Protein AF-A0A955N8Y0-F1 (afdb_monomer_lite)

Radius of gyration: 18.02 Å; chains: 1; bounding box: 34×22×50 Å

Secondary structure (DSSP, 8-state):
-EEEEEEEETTEEEEEEEEEEESSSSEEEEEEEEEEEEEEEETTTTEEEEEEEEEEEEEEEEEEETTEEEEEEEEEEEEEEEEEE-TTS-B-----

Structure (mmCIF, N/CA/C/O backbone):
data_AF-A0A955N8Y0-F1
#
_entry.id   AF-A0A955N8Y0-F1
#
loop_
_atom_site.group_PDB
_atom_site.id
_atom_site.type_symbol
_atom_site.label_atom_id
_atom_site.label_alt_id
_atom_site.label_comp_id
_atom_site.label_asym_id
_atom_site.label_entity_id
_atom_site.label_seq_id
_atom_site.pdbx_PDB_ins_code
_atom_site.Cartn_x
_atom_site.Cartn_y
_atom_site.Cartn_z
_atom_site.occupancy
_atom_site.B_iso_or_equiv
_atom_site.auth_seq_id
_atom_site.auth_comp_id
_atom_site.auth_asym_id
_atom_site.auth_atom_id
_atom_site.pdbx_PDB_model_num
ATOM 1 N N . THR A 1 1 ? 1.530 8.137 10.626 1.00 83.00 1 THR A N 1
ATOM 2 C CA . THR A 1 1 ? 2.820 7.431 10.520 1.00 83.00 1 THR A CA 1
ATOM 3 C C . THR A 1 1 ? 3.346 7.557 9.113 1.00 83.00 1 THR A C 1
ATOM 5 O O . THR A 1 1 ? 2.602 7.286 8.185 1.00 83.00 1 THR A O 1
ATOM 8 N N . LEU A 1 2 ? 4.600 7.968 8.941 1.00 81.06 2 LEU A N 1
ATOM 9 C CA . LEU A 1 2 ? 5.269 7.988 7.639 1.00 81.06 2 LEU A CA 1
ATOM 10 C C . LEU A 1 2 ? 6.251 6.814 7.577 1.00 81.06 2 LEU A C 1
ATOM 12 O O . LEU A 1 2 ? 7.012 6.610 8.522 1.00 81.06 2 LEU A O 1
ATOM 16 N N . ARG A 1 3 ? 6.219 6.041 6.492 1.00 81.06 3 ARG A N 1
ATOM 17 C CA . ARG A 1 3 ? 7.133 4.927 6.222 1.00 81.06 3 ARG A CA 1
ATOM 18 C C . ARG A 1 3 ? 7.788 5.169 4.864 1.00 81.06 3 ARG A C 1
ATOM 20 O O . ARG A 1 3 ? 7.100 5.375 3.871 1.00 81.06 3 ARG A O 1
ATOM 27 N N . VAL A 1 4 ? 9.115 5.158 4.812 1.00 77.62 4 VAL A N 1
ATOM 28 C CA . VAL A 1 4 ? 9.878 5.322 3.566 1.00 77.62 4 VAL A CA 1
ATOM 29 C C . VAL A 1 4 ? 10.833 4.146 3.452 1.00 77.62 4 VAL A C 1
ATOM 31 O O . VAL A 1 4 ? 11.582 3.880 4.390 1.00 77.62 4 VAL A O 1
ATOM 34 N N . GLY A 1 5 ? 10.796 3.425 2.332 1.00 76.31 5 GLY A N 1
ATOM 35 C CA . GLY A 1 5 ? 11.677 2.279 2.136 1.00 76.31 5 GLY A CA 1
ATOM 36 C C . GLY A 1 5 ? 11.217 1.307 1.057 1.00 76.31 5 GLY A C 1
ATOM 37 O O . GLY A 1 5 ? 10.478 1.648 0.132 1.00 76.31 5 GLY A O 1
ATOM 38 N N . LEU A 1 6 ? 11.700 0.071 1.166 1.00 69.62 6 LEU A N 1
ATOM 39 C CA . LEU A 1 6 ? 11.218 -1.034 0.348 1.00 69.62 6 LEU A CA 1
ATOM 40 C C . LEU A 1 6 ? 9.826 -1.426 0.836 1.00 69.62 6 LEU A C 1
ATOM 42 O O . LEU A 1 6 ? 9.681 -2.051 1.884 1.00 69.62 6 LEU A O 1
ATOM 46 N N . ASN A 1 7 ? 8.814 -1.072 0.053 1.00 67.81 7 ASN A N 1
ATOM 47 C CA . ASN A 1 7 ? 7.444 -1.475 0.322 1.00 67.81 7 ASN A CA 1
ATOM 48 C C . ASN A 1 7 ? 7.115 -2.718 -0.510 1.00 67.81 7 ASN A C 1
ATOM 50 O O . ASN A 1 7 ? 7.588 -2.880 -1.638 1.00 67.81 7 ASN A O 1
ATOM 54 N N . ARG A 1 8 ? 6.315 -3.622 0.054 1.00 67.06 8 ARG A N 1
ATOM 55 C CA . ARG A 1 8 ? 5.769 -4.774 -0.669 1.00 67.06 8 ARG A CA 1
ATOM 56 C C . ARG A 1 8 ? 4.310 -4.505 -0.975 1.00 67.06 8 ARG A C 1
ATOM 58 O O . ARG A 1 8 ? 3.513 -4.375 -0.054 1.00 67.06 8 ARG A O 1
ATOM 65 N N . LEU A 1 9 ? 3.979 -4.429 -2.260 1.00 66.44 9 LEU A N 1
ATOM 66 C CA . LEU A 1 9 ? 2.602 -4.335 -2.734 1.00 66.44 9 LEU A CA 1
ATOM 67 C C . LEU A 1 9 ? 2.298 -5.625 -3.491 1.00 66.44 9 LEU A C 1
ATOM 69 O O . LEU A 1 9 ? 2.696 -5.799 -4.646 1.00 66.44 9 LEU A O 1
ATOM 73 N N . GLY A 1 10 ? 1.662 -6.573 -2.801 1.00 65.56 10 GLY A N 1
ATOM 74 C CA . GLY A 1 10 ? 1.430 -7.916 -3.329 1.00 65.56 10 GLY A CA 1
ATOM 75 C C . GLY A 1 10 ? 2.739 -8.610 -3.756 1.00 65.56 10 GLY A C 1
ATOM 76 O O . GLY A 1 10 ? 3.689 -8.641 -2.971 1.00 65.56 10 GLY A O 1
ATOM 77 N N . PRO A 1 11 ? 2.827 -9.169 -4.981 1.00 60.72 11 PRO A N 1
ATOM 78 C CA . PRO A 1 11 ? 4.004 -9.910 -5.444 1.00 60.72 11 PRO A CA 1
ATOM 79 C C . PRO A 1 11 ? 5.164 -9.015 -5.908 1.00 60.72 11 PRO A C 1
ATOM 81 O O . PRO A 1 11 ? 6.217 -9.534 -6.281 1.00 60.72 11 PRO A O 1
ATOM 84 N N . THR A 1 12 ? 4.994 -7.687 -5.928 1.00 65.62 12 THR A N 1
ATOM 85 C CA . THR A 1 12 ? 5.994 -6.779 -6.500 1.00 65.62 12 THR A CA 1
ATOM 86 C C . THR A 1 12 ? 6.682 -5.951 -5.419 1.00 65.62 12 THR A C 1
ATOM 88 O O . THR A 1 12 ? 6.048 -5.297 -4.589 1.00 65.62 12 THR A O 1
ATOM 91 N N . ASN A 1 13 ? 8.015 -5.991 -5.440 1.00 69.56 13 ASN A N 1
ATOM 92 C CA . ASN A 1 13 ? 8.869 -5.181 -4.580 1.00 69.56 13 ASN A CA 1
ATOM 93 C C . ASN A 1 13 ? 9.252 -3.897 -5.326 1.00 69.56 13 ASN A C 1
ATOM 95 O O . ASN A 1 13 ? 9.609 -3.946 -6.504 1.00 69.56 13 ASN A O 1
ATOM 99 N N . GLY A 1 14 ? 9.233 -2.764 -4.635 1.00 72.94 14 GLY A N 1
ATOM 100 C CA . GLY A 1 14 ? 9.678 -1.490 -5.188 1.00 72.94 14 GLY A CA 1
ATOM 101 C C . GLY A 1 14 ? 10.036 -0.497 -4.093 1.00 72.94 14 GLY A C 1
ATOM 102 O O . GLY A 1 14 ? 9.646 -0.659 -2.933 1.00 72.94 14 GLY A O 1
ATOM 103 N N . LEU A 1 15 ? 10.788 0.533 -4.470 1.00 80.69 15 LEU A N 1
ATOM 104 C CA . LEU A 1 15 ? 11.159 1.613 -3.563 1.00 80.69 15 LEU A CA 1
ATOM 105 C C . LEU A 1 15 ? 10.001 2.608 -3.498 1.00 80.69 15 LEU A C 1
ATOM 107 O O . LEU A 1 15 ? 9.563 3.099 -4.536 1.00 80.69 15 LEU A O 1
ATOM 111 N N . GLY A 1 16 ? 9.488 2.906 -2.310 1.00 81.38 16 GLY A N 1
ATOM 112 C CA . GLY A 1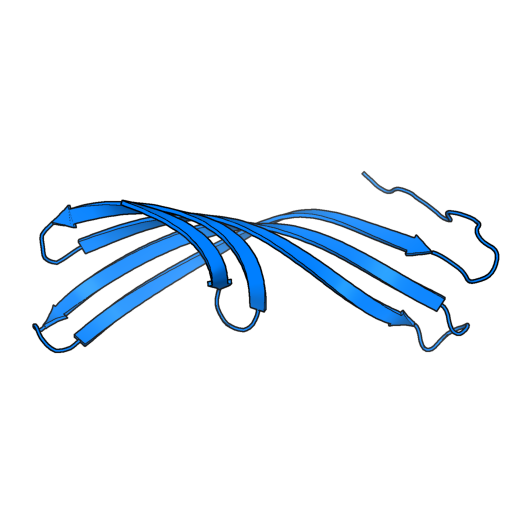 16 ? 8.312 3.756 -2.187 1.00 81.38 16 GLY A CA 1
ATOM 113 C C . GLY A 1 16 ? 8.196 4.483 -0.860 1.00 81.38 16 GLY A C 1
ATOM 114 O O . GLY A 1 16 ? 8.855 4.162 0.131 1.00 81.38 16 GLY A O 1
ATOM 115 N N . GLY A 1 17 ? 7.327 5.485 -0.869 1.00 84.94 17 GLY A N 1
ATOM 116 C CA . GLY A 1 17 ? 6.857 6.163 0.330 1.00 84.94 17 GLY A CA 1
ATOM 117 C C . GLY A 1 17 ? 5.422 5.743 0.620 1.00 84.94 17 GLY A C 1
ATOM 118 O O . GLY A 1 17 ? 4.601 5.674 -0.293 1.00 84.94 17 GLY A O 1
ATOM 119 N N . GLU A 1 18 ? 5.124 5.470 1.884 1.00 87.94 18 GLU A N 1
ATOM 120 C CA . GLU A 1 18 ? 3.786 5.177 2.392 1.00 87.94 18 GLU A CA 1
ATOM 121 C C . GLU A 1 18 ? 3.466 6.118 3.556 1.00 87.94 18 GLU A C 1
ATOM 123 O O . GLU A 1 18 ? 4.245 6.272 4.500 1.00 87.94 18 GLU A O 1
ATOM 128 N N . VAL A 1 19 ? 2.286 6.721 3.514 1.00 89.44 19 VAL A N 1
ATOM 129 C CA . VAL A 1 19 ? 1.707 7.465 4.628 1.00 89.44 19 VAL A CA 1
ATOM 130 C C . VAL A 1 19 ? 0.557 6.644 5.191 1.00 89.44 19 VAL A C 1
ATOM 132 O O . VAL A 1 19 ? -0.397 6.335 4.487 1.00 89.44 19 VAL A O 1
ATOM 135 N N . GLY A 1 20 ? 0.650 6.301 6.471 1.00 91.62 20 GLY A N 1
ATOM 136 C CA . GLY A 1 20 ? -0.378 5.596 7.226 1.00 91.62 20 GLY A CA 1
ATOM 137 C C . GLY A 1 20 ? -1.067 6.503 8.241 1.00 91.62 20 GLY A C 1
ATOM 138 O O . GLY A 1 20 ? -0.411 7.229 8.989 1.00 91.62 20 GLY A O 1
ATOM 139 N N . TRP A 1 21 ? -2.386 6.421 8.327 1.00 91.12 21 TRP A N 1
ATOM 140 C CA . TRP A 1 21 ? -3.226 7.078 9.314 1.00 91.12 21 TRP A CA 1
ATOM 141 C C . TRP A 1 21 ? -4.021 6.035 10.104 1.00 91.12 21 TRP A C 1
ATOM 143 O O . TRP A 1 21 ? -4.835 5.297 9.552 1.00 91.12 21 TRP A O 1
ATOM 153 N N . LYS A 1 22 ? -3.832 6.001 11.426 1.00 92.44 22 LYS A N 1
ATOM 154 C CA . LYS A 1 22 ? -4.654 5.181 12.326 1.00 92.44 22 LYS A CA 1
ATOM 155 C C . LYS A 1 22 ? -5.922 5.943 12.679 1.00 92.44 22 LYS A C 1
ATOM 157 O O . LYS A 1 22 ? -5.852 6.936 13.395 1.00 92.44 22 LYS A O 1
ATOM 162 N N . L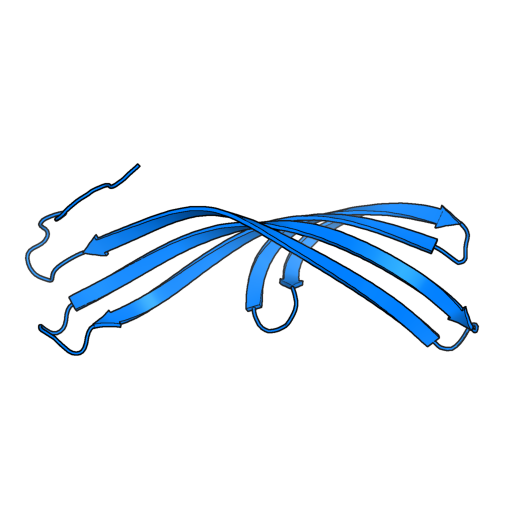EU A 1 23 ? -7.059 5.511 12.140 1.00 87.94 23 LEU A N 1
ATOM 163 C CA . LEU A 1 23 ? -8.357 6.112 12.459 1.00 87.94 23 LEU A CA 1
ATOM 164 C C . LEU A 1 23 ? -8.867 5.627 13.817 1.00 87.94 23 LEU A C 1
ATOM 166 O O . LEU A 1 23 ? -9.473 6.383 14.568 1.00 87.94 23 LEU A O 1
ATOM 170 N N . ALA A 1 24 ? -8.589 4.366 14.142 1.00 89.69 24 ALA A N 1
ATOM 171 C CA . ALA A 1 24 ? -8.954 3.745 15.404 1.00 89.69 24 ALA A CA 1
ATOM 172 C C . ALA A 1 24 ? -7.890 2.720 15.815 1.00 89.69 24 ALA A C 1
ATOM 174 O O . ALA A 1 24 ? -6.965 2.421 15.061 1.00 89.69 24 ALA A O 1
ATOM 175 N N . LYS A 1 25 ? -8.048 2.115 16.999 1.00 86.69 25 LYS A N 1
ATOM 176 C CA . LYS A 1 25 ? -7.221 0.960 17.400 1.00 86.69 25 LYS A CA 1
ATOM 177 C C . LYS A 1 25 ? -7.422 -0.255 16.485 1.00 86.69 25 LYS A C 1
ATOM 179 O O . LYS A 1 25 ? -6.552 -1.113 16.429 1.00 86.69 25 LYS A O 1
ATOM 184 N N . THR A 1 26 ? -8.552 -0.312 15.782 1.00 90.75 26 THR A N 1
ATOM 185 C CA . THR A 1 26 ? -8.942 -1.417 14.904 1.00 90.75 26 THR A CA 1
ATOM 186 C C . THR A 1 26 ? -8.774 -1.111 13.422 1.00 90.75 26 THR A C 1
ATOM 188 O O . THR A 1 26 ? -8.804 -2.052 12.646 1.00 90.75 26 THR A O 1
ATOM 191 N N . VAL A 1 27 ? -8.555 0.139 12.996 1.00 92.81 27 VAL A N 1
ATOM 192 C CA . VAL A 1 27 ? -8.477 0.487 11.565 1.00 92.81 27 VAL A CA 1
ATOM 193 C C . VAL A 1 27 ? -7.311 1.431 11.273 1.00 92.81 27 VAL A C 1
ATOM 195 O O . VAL A 1 27 ? -7.186 2.495 11.886 1.00 92.81 27 VAL A O 1
ATOM 198 N N . GLU A 1 28 ? -6.492 1.061 10.291 1.00 93.31 28 GLU A N 1
ATOM 199 C CA . GLU A 1 28 ? -5.420 1.877 9.713 1.00 93.31 28 GLU A CA 1
ATOM 200 C C . GLU A 1 28 ? -5.669 2.014 8.216 1.00 93.31 28 GLU A C 1
ATOM 202 O O . GLU A 1 28 ? -5.879 1.031 7.510 1.00 93.31 28 GLU A O 1
ATOM 207 N N . LEU A 1 29 ? -5.647 3.251 7.741 1.00 91.50 29 LEU A N 1
ATOM 208 C CA . LEU A 1 29 ? -5.583 3.559 6.324 1.00 91.50 29 LEU A CA 1
ATOM 209 C C . LEU A 1 29 ? -4.134 3.842 5.975 1.00 91.50 29 LEU A C 1
ATOM 211 O O . LEU A 1 29 ? -3.444 4.513 6.734 1.00 91.50 29 LEU A O 1
ATOM 215 N N . ALA A 1 30 ? -3.669 3.381 4.829 1.00 89.00 30 ALA A N 1
ATOM 216 C CA . ALA A 1 30 ? -2.382 3.784 4.301 1.00 89.00 30 ALA A CA 1
ATOM 217 C C . ALA A 1 30 ? -2.482 4.042 2.804 1.00 89.00 30 ALA A C 1
ATOM 219 O O . ALA A 1 30 ? -3.292 3.440 2.107 1.00 89.00 30 ALA A O 1
ATOM 220 N N . GLY A 1 31 ? -1.671 4.960 2.309 1.00 88.81 31 GLY A N 1
ATOM 221 C CA . GLY A 1 31 ? -1.598 5.278 0.895 1.00 88.81 31 GLY A CA 1
ATOM 222 C C . GLY A 1 31 ? -0.200 5.728 0.534 1.00 88.81 31 GLY A C 1
ATOM 223 O O . GLY A 1 31 ? 0.525 6.282 1.364 1.00 88.81 31 GLY A O 1
ATOM 224 N N . GLY A 1 32 ? 0.203 5.464 -0.698 1.00 85.62 32 GLY A N 1
ATOM 225 C CA . GLY A 1 32 ? 1.564 5.743 -1.106 1.00 85.62 32 GLY A CA 1
ATOM 226 C C . GLY A 1 32 ? 1.796 5.620 -2.593 1.00 85.62 32 GLY A C 1
ATOM 227 O O . GLY A 1 32 ? 0.903 5.293 -3.375 1.00 85.62 32 GLY A O 1
ATOM 228 N N . ILE A 1 33 ? 3.043 5.879 -2.958 1.00 85.06 33 ILE A N 1
ATOM 229 C CA . ILE A 1 33 ? 3.559 5.680 -4.305 1.00 85.06 33 ILE A CA 1
ATOM 230 C C . ILE A 1 33 ? 4.755 4.747 -4.229 1.00 85.06 33 ILE A C 1
ATOM 232 O O . ILE A 1 33 ? 5.543 4.787 -3.277 1.00 85.06 33 ILE A O 1
ATOM 236 N N . GLN A 1 34 ? 4.899 3.899 -5.233 1.00 82.88 34 GLN A N 1
ATOM 237 C CA . GLN A 1 34 ? 6.030 2.999 -5.342 1.00 82.88 34 GLN A CA 1
ATOM 238 C C . GLN A 1 34 ? 6.642 3.126 -6.728 1.00 82.88 34 GLN A C 1
ATOM 240 O O . GLN A 1 34 ? 5.937 3.054 -7.720 1.00 82.88 34 GLN A O 1
ATOM 245 N N . PHE A 1 35 ? 7.960 3.274 -6.792 1.00 77.50 35 PHE A N 1
ATOM 246 C CA . PHE A 1 35 ? 8.731 3.232 -8.023 1.00 77.50 35 PHE A CA 1
ATOM 247 C C . PHE A 1 35 ? 9.243 1.815 -8.252 1.00 77.50 35 PHE A C 1
ATOM 249 O O . PHE A 1 35 ? 9.949 1.233 -7.420 1.00 77.50 35 PHE A O 1
ATOM 256 N N . GLN A 1 36 ? 8.887 1.265 -9.404 1.00 72.75 36 GLN A N 1
ATOM 257 C CA . GLN A 1 36 ? 9.308 -0.050 -9.854 1.00 72.75 36 GLN A CA 1
ATOM 258 C C . GLN A 1 36 ? 10.095 0.104 -11.153 1.00 72.75 36 GLN A C 1
ATOM 260 O O . GLN A 1 36 ? 9.653 0.779 -12.081 1.00 72.75 36 GLN A O 1
ATOM 265 N N . ARG A 1 37 ? 11.261 -0.543 -11.229 1.00 71.69 37 ARG A N 1
ATOM 266 C CA . ARG A 1 37 ? 11.999 -0.724 -12.483 1.00 71.69 37 ARG A CA 1
ATOM 267 C C . ARG A 1 37 ? 12.059 -2.204 -12.796 1.00 71.69 37 ARG A C 1
ATOM 269 O O . ARG A 1 37 ? 12.606 -2.979 -12.011 1.00 71.69 37 ARG A O 1
ATOM 276 N N . ARG A 1 38 ? 11.506 -2.594 -13.939 1.00 69.38 38 ARG A N 1
ATOM 277 C CA . ARG A 1 38 ? 11.599 -3.952 -14.469 1.00 69.38 38 ARG A CA 1
ATOM 278 C C . ARG A 1 38 ? 12.494 -3.940 -15.695 1.00 69.38 38 ARG A C 1
ATOM 280 O O . ARG A 1 38 ? 12.228 -3.243 -16.667 1.00 69.38 38 ARG A O 1
ATOM 287 N N . ARG A 1 39 ? 13.562 -4.733 -15.638 1.00 68.31 39 ARG A N 1
ATOM 288 C CA . ARG A 1 39 ? 14.405 -5.031 -16.796 1.00 68.31 39 ARG A CA 1
ATOM 289 C C . ARG A 1 39 ? 13.973 -6.370 -17.354 1.00 68.31 39 ARG A C 1
ATOM 291 O O . ARG A 1 39 ? 14.070 -7.376 -16.655 1.00 68.31 39 ARG A O 1
ATOM 298 N N . PHE A 1 40 ? 13.504 -6.378 -18.591 1.00 68.56 40 PHE A N 1
ATOM 299 C CA . PHE A 1 40 ? 13.202 -7.605 -19.313 1.00 68.56 40 PHE A CA 1
ATOM 300 C C . PHE A 1 40 ? 14.095 -7.714 -20.539 1.00 68.56 40 PHE A C 1
ATOM 302 O O . PHE A 1 40 ? 14.432 -6.735 -21.206 1.00 68.56 40 PHE A O 1
ATOM 309 N N . ARG A 1 41 ? 14.515 -8.942 -20.819 1.00 65.56 41 ARG A N 1
ATOM 310 C CA . ARG A 1 41 ? 15.313 -9.260 -21.994 1.00 65.56 41 ARG A CA 1
ATOM 311 C C . ARG A 1 41 ? 14.346 -9.658 -23.101 1.00 65.56 41 ARG A C 1
ATOM 313 O O . ARG A 1 41 ? 13.560 -10.579 -22.907 1.00 65.56 41 ARG A O 1
ATOM 320 N N . LEU A 1 42 ? 14.369 -8.953 -24.228 1.00 64.31 42 LEU A N 1
ATOM 321 C CA . LEU A 1 42 ? 13.595 -9.364 -25.394 1.00 64.31 42 LEU A CA 1
ATOM 322 C C . LEU A 1 42 ? 14.358 -10.486 -26.105 1.00 64.31 42 LEU A C 1
ATOM 324 O O . LEU A 1 42 ? 15.508 -10.303 -26.511 1.00 64.31 42 LEU A O 1
ATOM 328 N N . ASP A 1 43 ? 13.702 -11.634 -26.279 1.00 61.25 43 ASP A N 1
ATOM 329 C CA . ASP A 1 43 ? 14.275 -12.787 -26.989 1.00 61.25 43 ASP A CA 1
ATOM 330 C C . ASP A 1 43 ? 14.558 -12.483 -28.465 1.00 61.25 43 ASP A C 1
ATOM 332 O O . ASP A 1 43 ? 15.524 -12.987 -29.040 1.00 61.25 43 ASP A O 1
ATOM 336 N N . LYS A 1 44 ? 13.782 -11.582 -29.081 1.00 51.78 44 LYS A N 1
ATOM 337 C CA . LYS A 1 44 ? 14.097 -11.047 -30.409 1.00 51.78 44 LYS A CA 1
ATOM 338 C C . LYS A 1 44 ? 15.163 -9.954 -30.281 1.00 51.78 44 LYS A C 1
ATOM 340 O O . LYS A 1 44 ? 14.907 -8.895 -29.719 1.00 51.78 44 LYS A O 1
ATOM 345 N N . ASN A 1 45 ? 16.337 -10.203 -30.864 1.00 58.78 45 ASN A N 1
ATOM 346 C CA . ASN A 1 45 ? 17.464 -9.270 -31.028 1.00 58.78 45 ASN A CA 1
ATOM 347 C C . ASN A 1 45 ? 18.338 -8.954 -29.802 1.00 58.78 45 ASN A C 1
ATOM 349 O O . ASN A 1 45 ? 19.115 -8.002 -29.864 1.00 58.78 45 ASN A O 1
ATOM 353 N N . ASN A 1 46 ? 18.327 -9.757 -28.727 1.00 60.28 46 ASN A N 1
ATOM 354 C CA . ASN A 1 46 ? 19.238 -9.533 -27.587 1.00 60.28 46 ASN A CA 1
ATOM 355 C C . ASN A 1 46 ? 19.090 -8.116 -26.967 1.00 60.28 46 ASN A C 1
ATOM 357 O O . ASN A 1 46 ? 20.045 -7.583 -26.393 1.00 60.28 46 ASN A O 1
ATOM 361 N N . ALA A 1 47 ? 17.919 -7.495 -27.111 1.00 57.22 47 ALA A N 1
ATOM 362 C CA . ALA A 1 47 ? 17.640 -6.151 -26.620 1.00 57.22 47 ALA A CA 1
ATOM 363 C C . ALA A 1 47 ? 17.200 -6.193 -25.148 1.00 57.22 47 ALA A C 1
ATOM 365 O O . ALA A 1 47 ? 16.597 -7.170 -24.694 1.00 57.22 47 ALA A O 1
ATOM 366 N N . VAL A 1 48 ? 17.505 -5.135 -24.395 1.00 65.25 48 VAL A N 1
ATOM 367 C CA . VAL A 1 48 ? 17.095 -4.989 -22.993 1.00 65.25 48 VAL A CA 1
ATOM 368 C C . VAL A 1 48 ? 16.055 -3.876 -22.931 1.00 65.25 48 VAL A C 1
ATOM 370 O O . VAL A 1 48 ? 16.354 -2.723 -23.226 1.00 65.25 48 VAL A O 1
ATOM 373 N N . GLY A 1 49 ? 14.821 -4.231 -22.582 1.00 62.25 49 GLY A N 1
ATOM 374 C CA . GLY A 1 49 ? 13.773 -3.266 -22.268 1.00 62.25 49 GLY A CA 1
ATOM 375 C C . GLY A 1 49 ? 13.835 -2.903 -20.789 1.00 62.25 49 GLY A C 1
ATOM 376 O O . GLY A 1 49 ? 13.902 -3.794 -19.938 1.00 62.25 49 GLY A O 1
ATOM 377 N N . GLU A 1 50 ? 13.829 -1.609 -20.474 1.00 64.06 50 GLU A N 1
ATOM 378 C CA . GLU A 1 50 ? 13.638 -1.111 -19.112 1.00 64.06 50 GLU A CA 1
ATOM 379 C C . GLU A 1 50 ? 12.274 -0.427 -19.040 1.00 64.06 50 GLU A C 1
ATOM 381 O O . GLU A 1 50 ? 12.041 0.620 -19.639 1.00 64.06 50 GLU A O 1
ATOM 386 N N . GLU A 1 51 ? 11.353 -1.032 -18.304 1.00 67.12 51 GLU A N 1
ATOM 387 C CA . GLU A 1 51 ? 10.048 -0.451 -18.024 1.00 67.12 51 GLU A CA 1
ATOM 388 C C . GLU A 1 51 ? 10.055 0.104 -16.609 1.00 67.12 51 GLU A C 1
ATOM 390 O O . GLU A 1 51 ? 10.373 -0.590 -15.635 1.00 67.12 51 GLU A O 1
ATOM 395 N N . THR A 1 52 ? 9.742 1.392 -16.514 1.00 71.00 52 THR A N 1
ATOM 396 C CA . THR A 1 52 ? 9.600 2.080 -15.237 1.00 71.00 52 THR A CA 1
ATOM 397 C C . THR A 1 52 ? 8.127 2.361 -15.007 1.00 71.00 52 THR A C 1
ATOM 399 O O . THR A 1 52 ? 7.467 2.959 -15.853 1.00 71.00 52 THR A O 1
ATOM 402 N N . MET A 1 53 ? 7.625 1.931 -13.853 1.00 71.44 53 MET A N 1
ATOM 403 C CA . MET A 1 53 ? 6.248 2.157 -13.425 1.00 71.44 53 MET A CA 1
ATOM 404 C C . MET A 1 53 ? 6.232 2.848 -12.067 1.00 71.44 53 MET A C 1
ATOM 406 O O . MET A 1 53 ? 7.065 2.556 -11.201 1.00 71.44 53 MET A O 1
ATOM 410 N N . ALA A 1 54 ? 5.246 3.717 -11.862 1.00 81.31 54 ALA A N 1
ATOM 411 C CA . ALA A 1 54 ? 4.992 4.360 -10.579 1.00 81.31 54 ALA A CA 1
ATOM 412 C C . ALA A 1 54 ? 3.558 4.078 -10.083 1.00 81.31 54 ALA A C 1
ATOM 414 O O . ALA A 1 54 ? 2.696 4.954 -10.162 1.00 81.31 54 ALA A O 1
ATOM 415 N N . PRO A 1 55 ? 3.246 2.856 -9.604 1.00 78.00 55 PRO A N 1
ATOM 416 C CA . PRO A 1 55 ? 1.952 2.580 -8.994 1.00 78.00 55 PRO A CA 1
ATOM 417 C C . PRO A 1 55 ? 1.676 3.473 -7.782 1.00 78.00 55 PRO A C 1
ATOM 419 O O . PRO A 1 55 ? 2.478 3.562 -6.847 1.00 78.00 55 PRO A O 1
ATOM 422 N N . ILE A 1 56 ? 0.487 4.068 -7.784 1.00 84.00 56 ILE A N 1
ATOM 423 C CA . ILE A 1 56 ? -0.124 4.711 -6.623 1.00 84.00 56 ILE A CA 1
ATOM 424 C C . ILE A 1 56 ? -1.035 3.675 -5.971 1.00 84.00 56 ILE A C 1
ATOM 426 O O . ILE A 1 56 ? -1.775 2.973 -6.661 1.00 84.00 56 ILE A O 1
ATOM 430 N N . PHE A 1 57 ? -0.980 3.546 -4.651 1.00 85.62 57 PHE A N 1
ATOM 431 C CA . PHE A 1 57 ? -1.726 2.524 -3.928 1.00 85.62 57 PHE A CA 1
ATOM 432 C C . PHE A 1 57 ? -2.434 3.072 -2.696 1.00 85.62 57 PHE A C 1
ATOM 434 O O . PHE A 1 57 ? -2.013 4.058 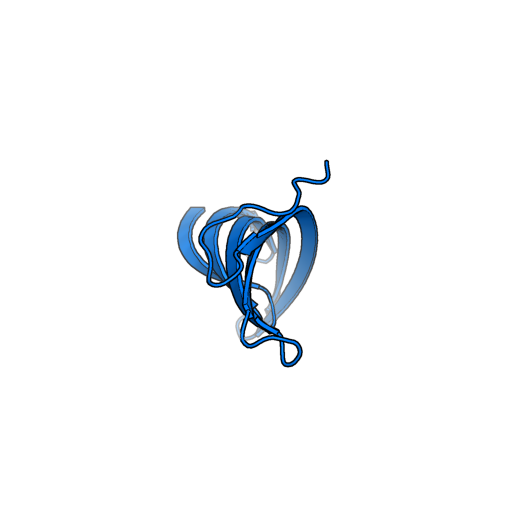-2.091 1.00 85.62 57 PHE A O 1
ATOM 441 N N . GLY A 1 58 ? -3.502 2.376 -2.320 1.00 89.62 58 GLY A N 1
ATOM 442 C CA . GLY A 1 58 ? -4.244 2.563 -1.084 1.00 89.62 58 GLY A CA 1
ATOM 443 C C . GLY A 1 58 ? -4.432 1.230 -0.368 1.00 89.62 58 GLY A C 1
ATOM 444 O O . GLY A 1 58 ? -4.490 0.169 -0.994 1.00 89.62 58 GLY A O 1
ATOM 445 N N . LYS A 1 59 ? -4.504 1.288 0.958 1.00 89.88 59 LYS A N 1
ATOM 446 C CA . LYS A 1 59 ? -4.549 0.131 1.841 1.00 89.88 59 LYS A CA 1
ATOM 447 C C . LYS A 1 59 ? -5.415 0.407 3.059 1.00 89.88 59 LYS A C 1
ATOM 449 O O . LYS A 1 59 ? -5.377 1.496 3.627 1.00 89.88 59 LYS A O 1
ATOM 454 N N . VAL A 1 60 ? -6.169 -0.602 3.467 1.00 92.12 60 VAL A N 1
ATOM 455 C CA . VAL A 1 60 ? -7.005 -0.604 4.662 1.00 92.12 60 VAL A CA 1
ATOM 456 C C . VAL A 1 60 ? -6.659 -1.844 5.466 1.00 92.12 60 VAL A C 1
ATOM 458 O O . VAL A 1 60 ? -6.860 -2.966 5.007 1.00 92.12 60 VAL A O 1
ATOM 461 N N . THR A 1 61 ? -6.156 -1.643 6.674 1.00 92.38 61 THR A N 1
ATOM 462 C CA . THR A 1 61 ? -5.883 -2.718 7.623 1.00 92.38 61 THR A CA 1
ATOM 463 C C . THR A 1 61 ? -6.938 -2.678 8.717 1.00 92.38 61 THR A C 1
ATOM 465 O O . THR A 1 61 ? -7.086 -1.669 9.406 1.00 92.38 61 THR A O 1
ATOM 468 N N . TRP A 1 62 ? -7.666 -3.781 8.880 1.00 92.81 62 TRP A N 1
ATOM 469 C CA . TRP A 1 62 ? -8.670 -3.964 9.920 1.00 92.81 62 TRP A CA 1
ATOM 470 C C . TRP A 1 62 ? -8.245 -5.073 10.887 1.00 92.81 62 TRP A C 1
ATOM 472 O O . TRP A 1 62 ? -8.159 -6.246 10.522 1.00 92.81 62 TRP A O 1
ATOM 482 N N . TRP A 1 63 ? -7.995 -4.711 12.143 1.00 93.38 63 TRP A N 1
ATOM 483 C CA . TRP A 1 63 ? -7.757 -5.649 13.240 1.00 93.38 63 TRP A CA 1
ATOM 484 C C . TRP A 1 63 ? -9.093 -6.089 13.846 1.00 93.38 63 TRP A C 1
ATOM 486 O O . TRP A 1 63 ? -9.670 -5.378 14.669 1.00 93.38 63 TRP A O 1
ATOM 496 N N . MET A 1 64 ? -9.591 -7.255 13.421 1.00 84.69 64 MET A N 1
ATOM 497 C CA . MET A 1 64 ? -10.809 -7.863 13.981 1.00 84.69 64 MET A CA 1
ATOM 498 C C . MET A 1 64 ? -10.555 -8.540 15.334 1.00 84.69 64 MET A C 1
ATOM 500 O O . MET A 1 64 ? -11.441 -8.565 1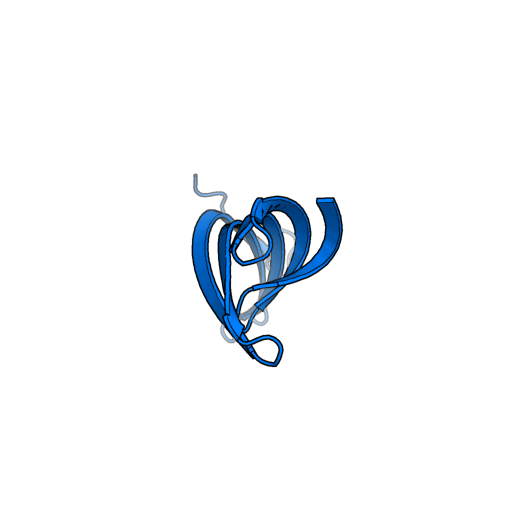6.183 1.00 84.69 64 MET A O 1
ATOM 504 N N . PHE A 1 65 ? -9.337 -9.047 15.560 1.00 87.69 65 PHE A N 1
ATOM 505 C CA . PHE A 1 65 ? -8.929 -9.702 16.805 1.00 87.69 65 PHE A CA 1
ATOM 506 C C . PHE A 1 65 ? -7.547 -9.190 17.241 1.00 87.69 65 PHE A C 1
ATOM 508 O O . PHE A 1 65 ? -6.763 -8.774 16.389 1.00 87.69 65 PHE A O 1
ATOM 515 N N . PRO A 1 66 ? -7.172 -9.283 18.534 1.00 81.38 66 PRO A N 1
ATOM 516 C CA . PRO A 1 66 ? -5.830 -8.901 18.992 1.00 81.38 66 PRO A CA 1
ATOM 517 C C . PRO A 1 66 ? -4.696 -9.671 18.294 1.00 81.38 66 PRO A C 1
ATOM 519 O O . PRO A 1 66 ? -3.551 -9.234 18.303 1.00 81.38 66 PRO A O 1
ATOM 522 N N . GLN A 1 67 ? -5.025 -10.827 17.711 1.00 87.44 67 GLN A N 1
ATOM 523 C CA . GLN A 1 67 ? -4.090 -11.799 17.147 1.00 87.44 67 GLN A CA 1
ATOM 524 C C . GLN A 1 67 ? -4.062 -11.784 15.610 1.00 87.44 67 GLN A C 1
ATOM 526 O O . GLN A 1 67 ? -3.277 -12.514 15.014 1.00 87.44 67 GLN A O 1
ATOM 531 N N . GLY A 1 68 ? -4.924 -10.995 14.952 1.00 86.50 68 GLY A N 1
ATOM 532 C CA . GLY A 1 68 ? -5.084 -11.063 13.501 1.00 86.50 68 GLY A CA 1
ATOM 533 C C . GLY A 1 68 ? -5.662 -9.799 12.877 1.00 86.50 68 GLY A C 1
ATOM 534 O O . GLY A 1 68 ? -6.540 -9.139 13.436 1.00 86.50 68 GLY A O 1
ATOM 535 N N . SER A 1 69 ? -5.178 -9.488 11.677 1.00 90.12 69 SER A N 1
ATOM 536 C CA . SER A 1 69 ? -5.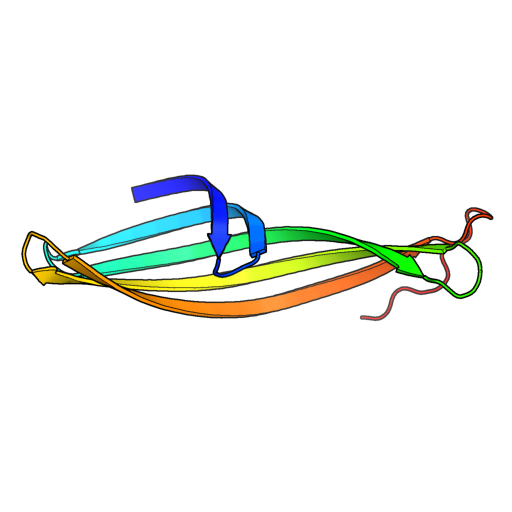674 -8.393 10.847 1.00 90.12 69 SER A CA 1
ATOM 537 C C . SER A 1 69 ? -6.015 -8.876 9.451 1.00 90.12 69 SER A C 1
ATOM 539 O O . SER A 1 69 ? -5.319 -9.724 8.895 1.00 90.12 69 SER A O 1
ATOM 541 N N . VAL A 1 70 ? -7.037 -8.269 8.864 1.00 91.62 70 VAL A N 1
ATOM 542 C CA . VAL A 1 70 ? -7.319 -8.369 7.437 1.00 91.62 70 VAL A CA 1
ATOM 543 C C . VAL A 1 70 ? -6.845 -7.091 6.772 1.00 91.62 70 VAL A C 1
ATOM 545 O O . VAL A 1 70 ? -7.115 -5.990 7.249 1.00 91.62 70 VAL A O 1
ATOM 548 N N . GLU A 1 71 ? -6.110 -7.245 5.682 1.00 89.25 71 GLU A N 1
ATOM 549 C CA . GLU A 1 71 ? -5.584 -6.137 4.903 1.00 89.25 71 GLU A CA 1
ATOM 550 C C . GLU A 1 71 ? -6.183 -6.182 3.501 1.00 89.25 71 GLU A C 1
ATOM 552 O O . GLU A 1 71 ? -6.056 -7.175 2.786 1.00 89.25 71 GLU A O 1
ATOM 557 N N . PHE A 1 72 ? -6.831 -5.090 3.116 1.00 89.88 72 PHE A N 1
ATOM 558 C CA . PHE A 1 72 ? -7.302 -4.854 1.762 1.00 89.88 72 PHE A CA 1
ATOM 559 C C . PHE A 1 72 ? -6.402 -3.807 1.123 1.00 89.88 72 PHE A C 1
ATOM 561 O O . PHE A 1 72 ? -6.168 -2.753 1.710 1.00 89.88 72 PHE A O 1
ATOM 568 N N . PHE A 1 73 ? -5.905 -4.074 -0.078 1.00 86.50 73 PHE A N 1
ATOM 569 C CA . PHE A 1 73 ? -5.093 -3.119 -0.822 1.00 86.50 73 PHE A CA 1
ATOM 570 C C . PHE A 1 73 ? -5.505 -3.092 -2.288 1.00 86.50 73 PHE A C 1
ATOM 572 O O . PHE A 1 73 ? -5.978 -4.083 -2.841 1.00 86.50 73 PHE A O 1
ATOM 579 N N . GLY A 1 74 ? -5.301 -1.942 -2.914 1.00 85.12 74 GLY A N 1
ATOM 580 C CA . GLY A 1 74 ? -5.501 -1.739 -4.339 1.00 85.12 74 GLY A CA 1
ATOM 581 C C . GLY A 1 74 ? -4.498 -0.721 -4.855 1.00 85.12 74 GLY A C 1
ATOM 582 O O . GLY A 1 74 ? -4.051 0.158 -4.116 1.00 85.12 74 GLY A O 1
ATOM 583 N N . SER A 1 75 ? -4.121 -0.846 -6.120 1.00 79.94 75 SER A N 1
ATOM 584 C CA . SER A 1 75 ? -3.221 0.100 -6.766 1.00 79.94 75 SER A CA 1
ATOM 585 C C . SER A 1 75 ? -3.671 0.409 -8.183 1.00 79.94 75 SER A C 1
ATOM 587 O O . SER A 1 75 ? -4.301 -0.407 -8.853 1.00 79.94 75 SER A O 1
ATOM 589 N N . VAL A 1 76 ? -3.335 1.614 -8.626 1.00 80.00 76 VAL A N 1
ATOM 590 C CA . VAL A 1 76 ? -3.496 2.064 -10.002 1.00 80.00 76 VAL A CA 1
ATOM 591 C C . VAL A 1 76 ? -2.111 2.421 -10.514 1.00 80.00 76 VAL A C 1
ATOM 593 O O . VAL A 1 76 ? -1.362 3.156 -9.867 1.00 80.00 76 VAL A O 1
ATOM 596 N N . VAL A 1 77 ? -1.743 1.867 -11.665 1.00 75.69 77 VAL A N 1
ATOM 597 C CA . VAL A 1 77 ? -0.477 2.196 -12.318 1.00 75.69 77 VAL A CA 1
ATOM 598 C C . VAL A 1 77 ? -0.687 3.473 -13.114 1.00 75.69 77 VAL A C 1
ATOM 600 O O . VAL A 1 77 ? -1.426 3.485 -14.093 1.00 75.69 77 VAL A O 1
ATOM 603 N N . THR A 1 78 ? -0.044 4.551 -12.681 1.00 62.91 78 THR A N 1
ATOM 604 C CA . THR A 1 78 ? 0.000 5.809 -13.424 1.00 62.91 78 THR A CA 1
ATOM 605 C C . THR A 1 78 ? 1.429 6.006 -13.908 1.00 62.91 78 THR A C 1
ATOM 607 O O . THR A 1 78 ? 2.355 5.861 -13.113 1.00 62.91 78 THR A O 1
ATOM 610 N N . ASN A 1 79 ? 1.614 6.344 -15.185 1.00 59.09 79 ASN A N 1
ATOM 611 C CA . ASN A 1 79 ? 2.922 6.614 -15.789 1.00 59.09 79 ASN A CA 1
ATOM 612 C C . ASN A 1 79 ? 3.811 5.360 -15.973 1.00 59.09 79 ASN A C 1
ATOM 614 O O . ASN A 1 79 ? 4.796 5.151 -15.261 1.00 59.09 79 ASN A O 1
ATOM 618 N N . GLY A 1 80 ? 3.433 4.498 -16.921 1.00 49.38 80 GLY A N 1
ATOM 619 C CA . GLY A 1 80 ? 4.285 3.415 -17.416 1.00 49.38 80 GLY A CA 1
ATOM 620 C C . GLY A 1 80 ? 5.065 3.893 -18.635 1.00 49.38 80 GLY A C 1
ATOM 621 O O . GLY A 1 80 ? 4.523 3.898 -19.733 1.00 49.38 80 GLY A O 1
ATOM 622 N N . SER A 1 81 ? 6.323 4.299 -18.455 1.00 45.09 81 SER A N 1
ATOM 623 C CA . SER A 1 81 ? 7.202 4.618 -19.586 1.00 45.09 81 SER A CA 1
ATOM 624 C C . SER A 1 81 ? 8.029 3.378 -19.920 1.00 45.09 81 SER A C 1
ATOM 626 O O . SER A 1 81 ? 8.831 2.895 -19.109 1.00 45.09 81 SER A O 1
ATOM 628 N N . VAL A 1 82 ? 7.794 2.824 -21.110 1.00 45.62 82 VAL A N 1
ATOM 629 C CA . VAL A 1 82 ? 8.543 1.680 -21.635 1.00 45.62 82 VAL A CA 1
ATOM 630 C C . VAL A 1 82 ? 9.745 2.221 -22.400 1.00 45.62 82 VAL A C 1
ATOM 632 O O . VAL A 1 82 ? 9.644 2.595 -23.567 1.00 45.62 82 VAL A O 1
ATOM 635 N N . ARG A 1 83 ? 10.914 2.257 -21.756 1.00 44.31 83 ARG A N 1
ATOM 636 C CA . ARG A 1 83 ? 12.161 2.654 -22.411 1.00 44.31 83 ARG A CA 1
ATOM 637 C C . ARG A 1 83 ? 12.808 1.429 -23.058 1.00 44.31 83 ARG A C 1
ATOM 639 O O . ARG A 1 83 ? 13.440 0.603 -22.402 1.00 44.31 83 ARG A O 1
ATOM 646 N N . LEU A 1 84 ? 12.661 1.318 -24.376 1.00 45.41 84 LEU A N 1
ATOM 647 C CA . LEU A 1 84 ? 13.347 0.310 -25.188 1.00 45.41 84 LEU A CA 1
ATOM 648 C C . LEU A 1 84 ? 14.723 0.840 -25.602 1.00 45.41 84 LEU A C 1
ATOM 650 O O . LEU A 1 84 ? 14.815 1.771 -26.406 1.00 45.41 84 LEU A O 1
ATOM 654 N N . GLU A 1 85 ? 15.794 0.248 -25.070 1.00 41.50 85 GLU A N 1
ATOM 655 C CA . GLU A 1 85 ? 17.165 0.595 -25.447 1.00 41.50 85 GLU A CA 1
ATOM 656 C C . GLU A 1 85 ? 17.792 -0.571 -26.226 1.00 41.50 85 GLU A C 1
ATOM 658 O O . GLU A 1 85 ? 17.978 -1.679 -25.718 1.00 41.50 85 GLU A O 1
ATOM 663 N N . ASN A 1 86 ? 18.059 -0.345 -27.513 1.00 37.19 86 ASN A N 1
ATOM 664 C CA . ASN A 1 86 ? 18.653 -1.350 -28.390 1.00 37.19 86 ASN A CA 1
ATOM 665 C C . ASN A 1 86 ? 20.190 -1.257 -28.325 1.00 37.19 86 ASN A C 1
ATOM 667 O O . ASN A 1 86 ? 20.733 -0.172 -28.116 1.00 37.19 86 ASN A O 1
ATOM 671 N N . LYS A 1 87 ? 20.908 -2.368 -28.548 1.00 38.22 87 LYS A N 1
ATOM 672 C CA . LYS A 1 87 ? 22.378 -2.495 -28.358 1.00 38.22 87 LYS A CA 1
ATOM 673 C C . LYS A 1 87 ? 23.269 -1.525 -29.162 1.00 38.22 87 LYS A C 1
ATOM 675 O O . LYS A 1 87 ? 24.471 -1.494 -28.932 1.00 38.22 87 LYS A O 1
ATOM 680 N N . ASN A 1 88 ? 22.689 -0.709 -30.042 1.00 40.59 88 ASN A N 1
ATOM 681 C CA . ASN A 1 88 ? 23.386 0.309 -30.832 1.00 40.59 88 ASN A CA 1
ATOM 682 C C . ASN A 1 88 ? 23.203 1.744 -30.288 1.00 40.59 88 ASN A C 1
ATOM 684 O O . ASN A 1 88 ? 23.508 2.699 -30.992 1.00 40.59 88 ASN A O 1
ATOM 688 N N . GLY A 1 89 ? 22.675 1.928 -29.069 1.00 42.81 89 GLY A N 1
ATOM 689 C CA . GLY A 1 89 ? 22.563 3.250 -28.430 1.00 42.81 89 GLY A CA 1
ATOM 690 C C . GLY A 1 89 ? 21.482 4.175 -29.011 1.00 42.81 89 GLY A C 1
ATOM 691 O O . GLY A 1 89 ? 21.394 5.337 -28.625 1.00 42.81 89 GLY A O 1
ATOM 692 N N . HIS A 1 90 ? 20.634 3.682 -29.917 1.00 39.75 90 HIS A N 1
ATOM 693 C CA . HIS A 1 90 ? 19.529 4.456 -30.484 1.00 39.75 90 HIS A CA 1
ATOM 694 C C . HIS A 1 90 ? 18.231 4.232 -29.689 1.00 39.75 90 HIS A C 1
ATOM 696 O O . HIS A 1 90 ? 17.742 3.104 -29.586 1.00 39.75 90 HIS A O 1
ATOM 702 N N . LYS A 1 91 ? 17.677 5.326 -29.140 1.00 41.66 91 LYS A N 1
ATOM 703 C CA . LYS A 1 91 ? 16.334 5.418 -28.534 1.00 41.66 91 LYS A CA 1
ATOM 704 C C . LYS A 1 91 ? 15.280 5.251 -29.629 1.00 41.66 91 LYS A C 1
ATOM 706 O O . LYS A 1 91 ? 15.275 6.041 -30.568 1.00 41.66 91 LYS A O 1
ATOM 711 N N . ILE A 1 92 ? 14.412 4.241 -29.530 1.00 48.38 92 ILE A N 1
ATOM 712 C CA . ILE A 1 92 ? 13.510 3.904 -30.645 1.00 48.38 92 ILE A CA 1
ATOM 713 C C . ILE A 1 92 ? 12.129 4.569 -30.558 1.00 48.38 92 ILE A C 1
ATOM 715 O O . ILE A 1 92 ? 11.588 4.854 -31.618 1.00 48.38 92 ILE A O 1
ATOM 719 N N . THR A 1 93 ? 11.550 4.891 -29.395 1.00 42.84 93 THR A N 1
ATOM 720 C CA . THR A 1 93 ? 10.289 5.674 -29.325 1.00 42.84 93 THR A CA 1
ATOM 721 C C . THR A 1 93 ? 9.918 5.999 -27.879 1.00 42.84 93 THR A C 1
ATOM 723 O O . THR A 1 93 ? 10.100 5.153 -27.006 1.00 42.84 93 THR A O 1
ATOM 726 N N . ASP A 1 94 ? 9.391 7.206 -27.665 1.00 35.50 94 ASP A N 1
ATOM 727 C CA . ASP A 1 94 ? 8.624 7.623 -26.487 1.00 35.50 94 ASP A CA 1
ATOM 728 C C . ASP A 1 94 ? 7.150 7.643 -26.920 1.00 35.50 94 ASP A C 1
ATOM 730 O O . ASP A 1 94 ? 6.836 8.189 -27.982 1.00 35.50 94 ASP A O 1
ATOM 734 N N . LYS A 1 95 ? 6.269 6.964 -26.190 1.00 36.72 95 LYS A N 1
ATOM 735 C CA . LYS A 1 95 ? 4.826 7.027 -26.440 1.00 36.72 95 LYS A CA 1
ATOM 736 C C . LYS A 1 95 ? 4.177 7.527 -25.160 1.00 36.72 95 LYS A C 1
ATOM 738 O O . LYS A 1 95 ? 4.222 6.811 -24.160 1.00 36.72 95 LYS A O 1
ATOM 743 N N . ASP A 1 96 ? 3.637 8.742 -25.258 1.00 35.59 96 ASP A N 1
ATOM 744 C CA . ASP A 1 96 ? 2.728 9.367 -24.293 1.00 35.59 96 ASP A CA 1
ATOM 745 C C . ASP A 1 96 ? 1.496 8.491 -24.010 1.00 35.59 96 ASP A C 1
ATOM 747 O O . ASP A 1 96 ? 0.984 7.846 -24.963 1.00 35.59 96 ASP 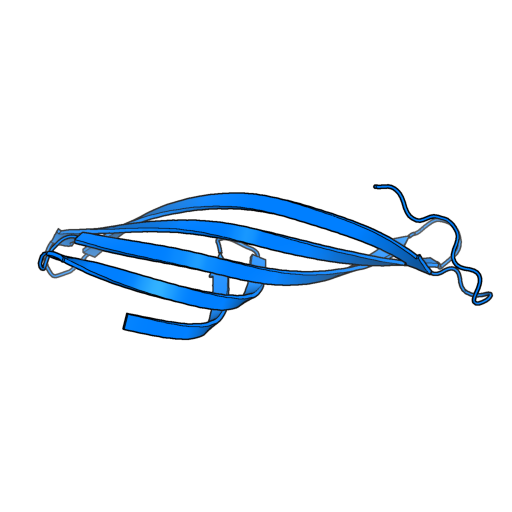A O 1
#

pLDDT: mean 72.13, std 17.45, range [35.5, 93.38]

Sequence (96 aa):
TLRVGLNRLGPTNGLGGEVGWKLAKTVELAGGIQFQRRRFRLDKNNAVGEETMAPIFGKVTWWMFPQGSVEFFGSVVTNGSVRLENKNGHKITDKD

Foldseek 3Di:
DKDFAFDDDDPDTFGWIKDWDDPDPFKIKMWIKGWDWDWDADPPQRWIKIKIWIKTKIKMWGHPDPVDIDMDMDIDIDDTWTFTQHPVRDGDDTDD